Protein AF-A0A3N0X5S2-F1 (afdb_monomer_lite)

Radius of gyration: 13.08 Å; chains: 1; bounding box: 35×22×31 Å

Foldseek 3Di:
DAPVVVVVVQVVLVVQVKHKDWPDWDDDPRHTQKTWIKIDNVPPDIDIEIDGDDPVWDFAKDAQPDPPDPDRIDGTTPD

Structure (mmCIF, N/CA/C/O backbone):
data_AF-A0A3N0X5S2-F1
#
_entry.id   AF-A0A3N0X5S2-F1
#
loop_
_atom_site.group_PDB
_atom_site.id
_atom_site.type_symbol
_atom_site.label_atom_id
_atom_site.label_alt_id
_atom_site.label_comp_id
_atom_site.label_asym_id
_atom_site.label_entity_id
_atom_site.label_seq_id
_atom_site.pdbx_PDB_ins_code
_atom_site.Cartn_x
_atom_site.Cartn_y
_atom_site.Cartn_z
_atom_site.occupancy
_atom_site.B_iso_or_equiv
_atom_site.auth_seq_id
_atom_site.auth_comp_id
_atom_site.auth_asym_id
_atom_site.auth_atom_id
_atom_site.pdbx_PDB_model_num
ATOM 1 N N . MET A 1 1 ? -3.987 8.390 10.829 1.00 78.62 1 MET A N 1
ATOM 2 C CA . MET A 1 1 ? -4.399 8.531 9.425 1.00 78.62 1 MET A CA 1
ATOM 3 C C . MET A 1 1 ? -5.869 8.918 9.352 1.00 78.62 1 MET A C 1
ATOM 5 O O . MET A 1 1 ? -6.724 8.167 9.824 1.00 78.62 1 MET A O 1
ATOM 9 N N . THR A 1 2 ? -6.144 10.093 8.804 1.00 88.00 2 THR A N 1
ATOM 10 C CA . THR A 1 2 ? -7.465 10.634 8.472 1.00 88.00 2 THR A CA 1
ATOM 11 C C . THR A 1 2 ? -7.742 10.479 6.972 1.00 88.00 2 THR A C 1
ATOM 13 O O . THR A 1 2 ? -6.866 10.083 6.204 1.00 88.00 2 THR A O 1
ATOM 16 N N . LYS A 1 3 ? -8.957 10.815 6.521 1.00 87.62 3 LYS A N 1
ATOM 17 C CA . LYS A 1 3 ? -9.286 10.837 5.086 1.00 87.62 3 LYS A CA 1
ATOM 18 C C . LYS A 1 3 ? -8.437 11.850 4.306 1.00 87.62 3 LYS A C 1
ATOM 20 O O . LYS A 1 3 ? -8.055 11.567 3.177 1.00 87.62 3 LYS A O 1
ATOM 25 N N . GLN A 1 4 ? -8.138 13.006 4.899 1.00 90.50 4 GLN A N 1
ATOM 26 C CA . GLN A 1 4 ? -7.330 14.040 4.252 1.00 90.50 4 GLN A CA 1
ATOM 27 C C . GLN A 1 4 ? -5.885 13.573 4.052 1.00 90.50 4 GLN A C 1
ATOM 29 O O . GLN A 1 4 ? -5.332 13.788 2.978 1.00 90.50 4 GLN A O 1
ATOM 34 N N . ASP A 1 5 ? -5.322 12.848 5.023 1.00 90.62 5 ASP A N 1
ATOM 35 C CA . ASP A 1 5 ? -3.984 12.254 4.899 1.00 90.62 5 ASP A CA 1
ATOM 36 C C . ASP A 1 5 ? -3.910 11.297 3.697 1.00 90.62 5 ASP A C 1
ATOM 38 O O . ASP A 1 5 ? -2.968 11.360 2.911 1.00 90.62 5 ASP A O 1
ATOM 42 N N . LEU A 1 6 ? -4.934 10.452 3.510 1.00 91.12 6 LEU A N 1
ATOM 43 C CA . LEU A 1 6 ? -4.995 9.497 2.396 1.00 91.12 6 LEU A CA 1
ATOM 44 C C . LEU A 1 6 ? -5.096 10.187 1.028 1.00 91.12 6 LEU A C 1
ATOM 46 O O . LEU A 1 6 ? -4.469 9.734 0.069 1.00 91.12 6 LEU A O 1
ATOM 50 N N . LEU A 1 7 ? -5.861 11.279 0.930 1.00 92.31 7 LEU A N 1
ATOM 51 C CA . LEU A 1 7 ? -5.981 12.062 -0.305 1.00 92.31 7 LEU A CA 1
ATOM 52 C C . LEU A 1 7 ? -4.673 12.780 -0.644 1.00 92.31 7 LEU A C 1
ATOM 54 O O . LEU A 1 7 ? -4.242 12.764 -1.798 1.00 92.31 7 LEU A O 1
ATOM 58 N N . SER A 1 8 ? -4.019 13.367 0.360 1.00 95.00 8 SER A N 1
ATOM 59 C CA . SER A 1 8 ? -2.701 13.983 0.197 1.00 95.00 8 SER A CA 1
ATOM 60 C C . SER A 1 8 ? -1.662 12.953 -0.249 1.00 95.00 8 SER A C 1
ATOM 62 O O . SER A 1 8 ? -0.912 13.218 -1.184 1.00 95.00 8 SER A O 1
ATOM 64 N N . LEU A 1 9 ? -1.663 11.753 0.346 1.00 93.12 9 LEU A N 1
ATOM 65 C CA . LEU A 1 9 ? -0.786 10.653 -0.065 1.00 93.12 9 LEU A CA 1
ATOM 66 C C . LEU A 1 9 ? -1.008 10.272 -1.533 1.00 93.12 9 LEU A C 1
ATOM 68 O O . LEU A 1 9 ? -0.052 10.205 -2.301 1.00 93.12 9 LEU A O 1
ATOM 72 N N . GLN A 1 10 ? -2.263 10.076 -1.940 1.00 94.12 10 GLN A N 1
ATOM 73 C CA . GLN A 1 10 ? -2.600 9.719 -3.317 1.00 94.12 10 GLN A CA 1
ATOM 74 C C . GLN A 1 10 ? -2.136 10.788 -4.317 1.00 94.12 10 GLN A C 1
ATOM 76 O O . GLN A 1 10 ? -1.598 10.452 -5.371 1.00 94.12 10 GLN A O 1
ATOM 81 N N . LYS A 1 11 ? -2.299 12.074 -3.981 1.00 95.19 11 LYS A N 1
ATOM 82 C CA . LYS A 1 11 ? -1.821 13.183 -4.815 1.00 95.19 11 LYS A CA 1
ATOM 83 C C . LYS A 1 11 ? -0.293 13.180 -4.940 1.00 95.19 11 LYS A C 1
ATOM 85 O O . LYS A 1 11 ? 0.214 13.217 -6.057 1.00 95.19 11 LYS A O 1
ATOM 90 N N . ASN A 1 12 ? 0.415 13.076 -3.817 1.00 94.94 12 ASN A N 1
ATOM 91 C CA . ASN A 1 12 ? 1.881 13.077 -3.784 1.00 94.94 12 ASN A CA 1
ATOM 92 C C . ASN A 1 12 ? 2.482 11.918 -4.596 1.00 94.94 12 ASN A C 1
ATOM 94 O O . ASN A 1 12 ? 3.526 12.074 -5.221 1.00 94.94 12 ASN A O 1
ATOM 98 N N . LEU A 1 13 ? 1.835 10.749 -4.589 1.00 94.00 13 LEU A N 1
ATO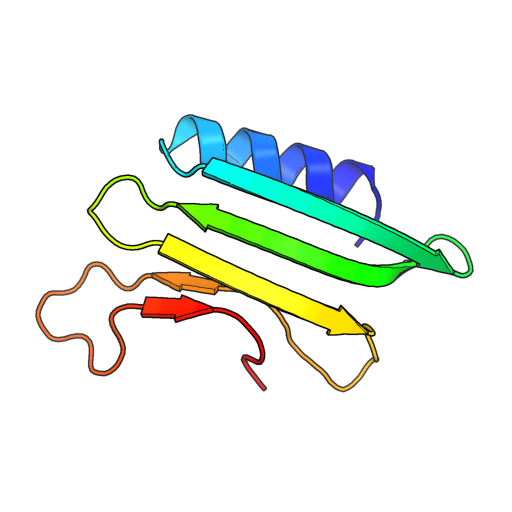M 99 C CA . LEU A 1 13 ? 2.267 9.595 -5.381 1.00 94.00 13 LEU A CA 1
ATOM 100 C C . LEU A 1 13 ? 2.003 9.801 -6.871 1.00 94.00 13 LEU A C 1
ATOM 102 O O . LEU A 1 13 ? 2.876 9.519 -7.690 1.00 94.00 13 LEU A O 1
ATOM 106 N N . LYS A 1 14 ? 0.850 10.377 -7.226 1.00 93.94 14 LYS A N 1
ATOM 107 C CA . LYS A 1 14 ? 0.514 10.671 -8.621 1.00 93.94 14 LYS A CA 1
ATOM 108 C C . LYS A 1 14 ? 1.516 11.631 -9.268 1.00 93.94 14 LYS A C 1
ATOM 110 O O . LYS A 1 14 ? 1.857 11.447 -10.430 1.00 93.94 14 LYS A O 1
ATOM 115 N N . GLU A 1 15 ? 2.027 12.609 -8.519 1.00 94.69 15 GLU A N 1
ATOM 116 C CA . GLU A 1 15 ? 3.099 13.517 -8.971 1.00 94.69 15 GLU A CA 1
ATOM 117 C C . GLU A 1 15 ? 4.413 12.781 -9.301 1.00 94.69 15 GLU A C 1
ATOM 119 O O . GLU A 1 15 ? 5.236 13.297 -10.051 1.00 94.69 15 GLU A O 1
ATOM 124 N N . LYS A 1 16 ? 4.591 11.556 -8.793 1.00 92.06 16 LYS A N 1
ATOM 125 C CA . LYS A 1 16 ? 5.730 10.670 -9.071 1.00 92.06 16 LYS A CA 1
ATOM 126 C C . LYS A 1 16 ? 5.420 9.584 -10.108 1.00 92.06 16 LYS A C 1
ATOM 128 O O . LYS A 1 16 ? 6.185 8.636 -10.219 1.00 92.06 16 LYS A O 1
ATOM 133 N N . ASN A 1 17 ? 4.308 9.700 -10.838 1.00 92.88 17 ASN A N 1
ATOM 134 C CA . ASN A 1 17 ? 3.775 8.663 -11.735 1.00 92.88 17 ASN A CA 1
ATOM 135 C C . ASN A 1 17 ? 3.408 7.343 -11.033 1.00 92.88 17 ASN A C 1
ATOM 137 O O . ASN A 1 17 ? 3.277 6.314 -11.688 1.00 92.88 17 ASN A O 1
ATOM 141 N N . ILE A 1 18 ? 3.187 7.379 -9.716 1.00 94.62 18 ILE A N 1
ATOM 142 C CA . ILE A 1 18 ? 2.737 6.229 -8.933 1.00 94.62 18 ILE A CA 1
ATOM 143 C C . ILE A 1 18 ? 1.222 6.344 -8.730 1.00 94.62 18 ILE A C 1
ATOM 145 O O . ILE A 1 18 ? 0.718 7.320 -8.167 1.00 94.62 18 ILE A O 1
ATOM 149 N N . ILE A 1 19 ? 0.471 5.343 -9.177 1.00 96.50 19 ILE A N 1
ATOM 150 C CA . ILE A 1 19 ? -0.990 5.324 -9.116 1.00 96.50 19 ILE A CA 1
ATOM 151 C C . ILE A 1 19 ? -1.429 4.528 -7.888 1.00 96.50 19 ILE A C 1
ATOM 153 O O . ILE A 1 19 ? -1.401 3.303 -7.888 1.00 96.50 19 ILE A O 1
ATOM 157 N N . LEU A 1 20 ? -1.884 5.232 -6.848 1.00 96.31 20 LEU A N 1
ATOM 158 C CA . LEU A 1 20 ? -2.558 4.633 -5.694 1.00 96.31 20 LEU A CA 1
ATOM 159 C C . LEU A 1 20 ? -4.078 4.758 -5.857 1.00 96.31 20 LEU A C 1
ATOM 161 O O . LEU A 1 20 ? -4.607 5.860 -6.023 1.00 96.31 20 LEU A O 1
ATOM 165 N N . VAL A 1 21 ? -4.785 3.637 -5.771 1.00 96.44 21 VAL A N 1
ATOM 166 C CA . VAL A 1 21 ? -6.249 3.561 -5.795 1.00 96.44 21 VAL A CA 1
ATOM 167 C C . VAL A 1 21 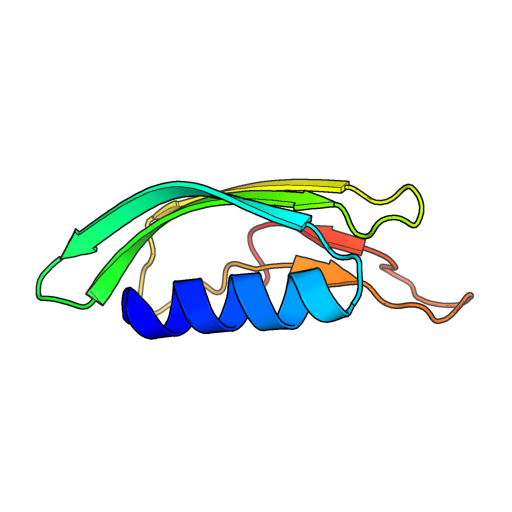? -6.726 2.961 -4.485 1.00 96.44 21 VAL A C 1
ATOM 169 O O . VAL A 1 21 ? -6.279 1.890 -4.093 1.00 96.44 21 VAL A O 1
ATOM 172 N N . TYR A 1 22 ? -7.657 3.631 -3.812 1.00 95.56 22 TYR A N 1
ATOM 173 C CA . TYR A 1 22 ? -8.341 3.069 -2.652 1.00 95.56 22 TYR A CA 1
ATOM 174 C C . TYR A 1 22 ? -9.672 2.457 -3.093 1.00 95.56 22 TYR A C 1
ATOM 176 O O . TYR A 1 22 ? -10.621 3.184 -3.384 1.00 95.56 22 TYR A O 1
ATOM 184 N N . ASN A 1 23 ? -9.750 1.129 -3.125 1.00 95.81 23 ASN A N 1
ATOM 185 C CA . ASN A 1 23 ? -10.957 0.399 -3.518 1.00 95.81 23 ASN A CA 1
ATOM 186 C C . ASN A 1 23 ? -12.028 0.475 -2.422 1.00 95.81 23 ASN A C 1
ATOM 188 O O . ASN A 1 23 ? -13.221 0.600 -2.701 1.00 95.81 23 ASN A O 1
ATOM 192 N N . LYS A 1 24 ? -11.605 0.418 -1.152 1.00 95.75 24 LYS A N 1
ATOM 193 C CA . LYS A 1 24 ? -12.495 0.529 0.009 1.00 95.75 24 LYS A CA 1
ATOM 194 C C . LYS A 1 24 ? -11.755 1.102 1.210 1.00 95.75 24 LYS A C 1
ATOM 196 O O . LYS A 1 24 ? -10.654 0.681 1.541 1.00 95.75 24 LYS A O 1
ATOM 201 N N . ILE A 1 25 ? -12.393 2.038 1.907 1.00 94.12 25 ILE A N 1
ATOM 202 C CA . ILE A 1 25 ? -11.857 2.645 3.129 1.00 94.12 25 ILE A CA 1
ATOM 203 C C . ILE A 1 25 ? -12.964 2.686 4.176 1.00 94.12 25 ILE A C 1
ATOM 205 O O . ILE A 1 25 ? -14.095 3.059 3.864 1.00 94.12 25 ILE A O 1
ATOM 209 N N . GLN A 1 26 ? -12.647 2.330 5.419 1.00 94.88 26 GLN A N 1
ATOM 210 C CA . GLN A 1 26 ? -13.562 2.508 6.546 1.00 94.88 26 GLN A CA 1
ATOM 211 C C . GLN A 1 26 ? -12.874 3.239 7.692 1.00 94.88 26 GLN A C 1
ATOM 213 O O . GLN A 1 26 ? -11.686 3.050 7.958 1.00 94.88 26 GLN A O 1
ATOM 218 N N . PHE A 1 27 ? -13.652 4.075 8.376 1.00 91.69 27 PHE A N 1
ATOM 219 C CA . PHE A 1 27 ? -13.210 4.820 9.543 1.00 91.69 27 PHE A CA 1
ATOM 220 C C . PHE A 1 27 ? -14.097 4.480 10.737 1.00 91.69 27 PHE A C 1
ATOM 222 O O . PHE A 1 27 ? -15.320 4.455 10.624 1.00 91.69 27 PHE A O 1
ATOM 229 N N . THR A 1 28 ? -13.478 4.298 11.898 1.00 90.69 28 THR A N 1
ATOM 230 C CA . THR A 1 28 ? -14.153 4.127 13.185 1.00 90.69 28 THR A CA 1
ATOM 231 C C . THR A 1 28 ? -13.643 5.207 14.131 1.00 90.69 28 THR A C 1
ATOM 233 O O . THR A 1 28 ? -12.436 5.327 14.336 1.00 90.69 28 THR A O 1
ATOM 236 N N . LYS A 1 29 ? -14.542 6.019 14.710 1.00 89.25 29 LYS A N 1
ATOM 237 C CA . LYS A 1 29 ? -14.175 7.149 15.594 1.00 89.25 29 LYS A CA 1
ATOM 238 C C . LYS A 1 29 ? -13.121 8.081 14.957 1.00 89.25 29 LYS A C 1
ATOM 240 O O . LYS A 1 29 ? -12.113 8.407 15.580 1.00 89.25 29 LYS A O 1
ATOM 245 N N . ASN A 1 30 ? -13.326 8.448 13.687 1.00 84.69 30 ASN A N 1
ATOM 246 C CA . ASN A 1 30 ? -12.415 9.261 12.861 1.00 84.69 30 ASN A CA 1
ATOM 247 C C . ASN A 1 30 ? -11.000 8.685 12.649 1.00 84.69 30 ASN A C 1
ATOM 249 O O . ASN A 1 30 ? -10.101 9.400 12.208 1.00 84.69 30 ASN A O 1
ATOM 253 N N . ARG A 1 31 ? -10.784 7.394 12.916 1.00 85.94 31 ARG A N 1
ATOM 254 C CA . ARG A 1 31 ? -9.521 6.700 12.637 1.00 85.94 31 ARG A CA 1
ATOM 255 C C . ARG A 1 31 ? -9.735 5.620 11.595 1.00 85.94 31 ARG A C 1
ATOM 257 O O . ARG A 1 31 ? -10.757 4.943 11.622 1.00 85.94 31 ARG A O 1
ATOM 264 N N . LEU A 1 32 ? -8.776 5.472 10.687 1.00 89.75 32 LEU A N 1
ATOM 265 C CA . LEU A 1 32 ? -8.779 4.403 9.694 1.00 89.75 32 LEU A CA 1
ATOM 266 C C . LEU A 1 32 ? -8.866 3.039 10.399 1.00 89.75 32 LEU A C 1
ATOM 268 O O . LEU A 1 32 ? -8.046 2.748 11.268 1.00 89.75 32 LEU A O 1
ATOM 272 N N . SER A 1 33 ? -9.869 2.239 10.045 1.00 92.62 33 SER A N 1
ATOM 273 C CA . SER A 1 33 ? -10.125 0.912 10.621 1.00 92.62 33 SER A CA 1
ATOM 274 C C . SER A 1 33 ? -10.059 -0.209 9.588 1.00 92.62 33 SER A C 1
ATOM 276 O O . SER A 1 33 ? -9.844 -1.362 9.952 1.00 92.62 33 SER A O 1
ATOM 278 N N . TYR A 1 34 ? -10.190 0.116 8.304 1.00 94.12 34 TYR A N 1
ATOM 279 C CA . TYR A 1 34 ? -10.007 -0.824 7.205 1.00 94.12 34 TYR A CA 1
ATOM 280 C C . TYR A 1 34 ? -9.537 -0.089 5.956 1.00 94.12 34 TYR A C 1
ATOM 282 O O . TYR A 1 34 ? -10.011 1.017 5.671 1.00 94.12 34 TYR A O 1
ATOM 290 N N . ILE A 1 35 ? -8.657 -0.732 5.195 1.00 94.62 35 ILE A N 1
ATOM 291 C CA . ILE A 1 35 ? -8.213 -0.257 3.891 1.00 94.62 35 ILE A CA 1
ATOM 292 C C . ILE A 1 35 ? -8.142 -1.420 2.901 1.00 94.62 35 ILE A C 1
ATOM 294 O O . ILE A 1 35 ? -7.735 -2.521 3.257 1.00 94.62 35 ILE A O 1
ATOM 298 N N . ASP A 1 36 ? -8.539 -1.153 1.666 1.00 96.56 36 ASP A N 1
ATOM 299 C CA . ASP A 1 36 ? -8.318 -1.963 0.472 1.00 96.56 36 ASP A CA 1
ATOM 300 C C . ASP A 1 36 ? -7.781 -1.012 -0.592 1.00 96.56 36 ASP A C 1
ATOM 302 O O . ASP A 1 36 ? -8.423 0.001 -0.903 1.00 96.56 36 ASP A O 1
ATOM 306 N N . PHE A 1 37 ? -6.581 -1.294 -1.083 1.00 96.50 37 PHE A N 1
ATOM 307 C CA . PHE A 1 37 ? -5.898 -0.445 -2.039 1.00 96.50 37 PHE A CA 1
ATOM 308 C C . PHE A 1 37 ? -5.143 -1.249 -3.093 1.00 96.50 37 PHE A C 1
ATOM 310 O O . PHE A 1 37 ? -4.753 -2.399 -2.889 1.00 96.50 37 PHE A O 1
ATOM 317 N N . SER A 1 38 ? -4.893 -0.586 -4.213 1.00 97.06 38 SER A N 1
ATOM 318 C CA . SER A 1 38 ? -4.051 -1.054 -5.306 1.00 97.06 38 SER A CA 1
ATOM 319 C C . SER A 1 38 ? -3.033 0.027 -5.646 1.00 97.06 38 SER A C 1
ATOM 321 O O . SER A 1 38 ? -3.350 1.214 -5.592 1.00 97.06 38 SER A O 1
ATOM 323 N N . ILE A 1 39 ? -1.810 -0.381 -5.954 1.00 96.62 39 ILE A N 1
ATOM 324 C CA . ILE A 1 39 ? -0.682 0.494 -6.252 1.00 96.62 39 ILE A CA 1
ATOM 325 C C . ILE A 1 39 ? -0.023 0.035 -7.552 1.00 96.62 39 ILE A C 1
ATOM 327 O O . ILE A 1 39 ? 0.188 -1.159 -7.753 1.00 96.62 39 ILE A O 1
ATOM 331 N N . ASP A 1 40 ? 0.303 0.984 -8.416 1.00 96.25 40 ASP A N 1
ATOM 332 C CA . ASP A 1 40 ? 1.101 0.784 -9.624 1.00 96.25 40 ASP A CA 1
ATOM 333 C C . ASP A 1 40 ? 2.222 1.825 -9.628 1.00 96.25 40 ASP A C 1
ATOM 335 O O . ASP A 1 40 ? 1.958 3.023 -9.511 1.00 96.25 40 ASP A O 1
ATOM 339 N N . PHE A 1 41 ? 3.470 1.369 -9.694 1.00 93.38 41 PHE A N 1
ATOM 340 C CA . PHE A 1 41 ? 4.652 2.225 -9.649 1.00 93.38 41 PHE A CA 1
ATOM 341 C C . PHE A 1 41 ? 5.059 2.771 -11.024 1.00 93.38 41 PHE A C 1
ATOM 343 O O . PHE A 1 41 ? 5.967 3.599 -11.092 1.00 93.38 41 PHE A O 1
ATOM 350 N N . GLY A 1 42 ? 4.405 2.338 -12.109 1.00 91.44 42 GLY A N 1
ATOM 351 C CA . GLY A 1 42 ? 4.697 2.786 -13.473 1.00 91.44 42 GLY A CA 1
ATOM 352 C C . GLY A 1 42 ? 5.993 2.220 -14.065 1.00 91.44 42 GLY A C 1
ATOM 353 O O . GLY A 1 42 ? 6.377 2.595 -15.170 1.00 91.44 42 GLY A O 1
ATOM 354 N N . ASP A 1 43 ? 6.659 1.310 -13.355 1.00 89.94 43 ASP A N 1
ATOM 355 C CA . ASP A 1 43 ? 7.918 0.656 -13.733 1.00 89.94 43 ASP A CA 1
ATOM 356 C C . ASP A 1 43 ? 7.753 -0.863 -13.938 1.00 89.94 43 ASP A C 1
ATOM 358 O O . ASP A 1 43 ? 8.724 -1.617 -13.933 1.00 89.94 43 ASP A O 1
ATOM 362 N N . GLY A 1 44 ? 6.507 -1.315 -14.102 1.00 90.12 44 GLY A N 1
ATOM 363 C CA . GLY A 1 44 ? 6.144 -2.727 -14.209 1.00 90.12 44 GLY A CA 1
ATOM 364 C C . GLY A 1 44 ? 5.830 -3.396 -12.868 1.00 90.12 44 GLY A C 1
ATOM 365 O O . GLY A 1 44 ? 5.269 -4.493 -12.874 1.00 90.12 44 GLY A O 1
ATOM 366 N N . PHE A 1 45 ? 6.105 -2.747 -11.728 1.00 91.94 45 PHE A N 1
ATOM 367 C CA . PHE A 1 45 ? 5.694 -3.246 -10.416 1.00 91.94 45 PHE A CA 1
ATOM 368 C C . PHE A 1 45 ? 4.330 -2.692 -10.010 1.00 91.94 45 PHE A C 1
ATOM 370 O O . PHE A 1 45 ? 4.110 -1.485 -9.914 1.00 91.94 45 PHE A O 1
ATOM 377 N N . SER A 1 46 ? 3.410 -3.601 -9.706 1.00 95.56 46 SER A N 1
ATOM 378 C CA . SER A 1 46 ? 2.087 -3.273 -9.187 1.00 95.56 46 SER A CA 1
ATOM 379 C C . SER A 1 46 ? 1.629 -4.324 -8.183 1.00 95.56 46 SER A C 1
ATOM 381 O O . SER A 1 46 ? 2.128 -5.451 -8.153 1.00 95.56 46 SER A O 1
ATOM 383 N N . GLY A 1 47 ? 0.693 -3.953 -7.318 1.00 95.44 47 GLY A N 1
ATOM 384 C CA . GLY A 1 47 ? 0.142 -4.862 -6.323 1.00 95.44 47 GLY A CA 1
ATOM 385 C C . GLY A 1 47 ? -1.098 -4.308 -5.651 1.00 95.44 47 GLY A C 1
ATOM 386 O O . GLY A 1 47 ? -1.476 -3.152 -5.828 1.00 95.44 47 GLY A O 1
ATOM 387 N N . ALA A 1 48 ? -1.747 -5.145 -4.857 1.00 96.69 48 AL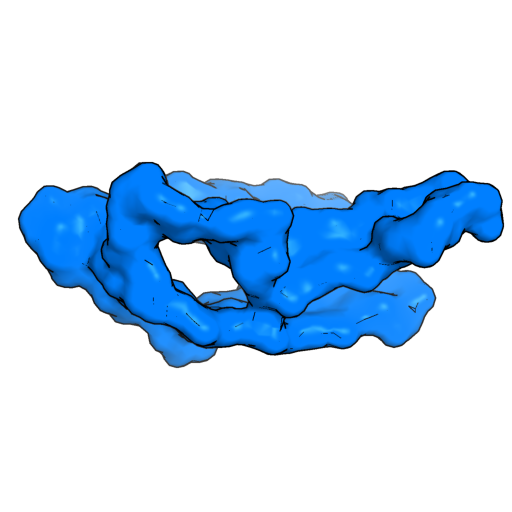A A N 1
ATOM 388 C CA . ALA A 1 48 ? -2.913 -4.758 -4.086 1.00 96.69 48 ALA A CA 1
ATOM 389 C C . ALA A 1 48 ? -2.863 -5.411 -2.714 1.00 96.69 48 ALA A C 1
ATOM 391 O O . ALA A 1 48 ? -2.357 -6.522 -2.559 1.00 96.69 48 ALA A O 1
ATOM 392 N N . SER A 1 49 ? -3.409 -4.728 -1.717 1.00 96.25 49 SER A N 1
ATOM 393 C CA . SER A 1 49 ? -3.607 -5.319 -0.405 1.00 96.25 49 SER A CA 1
ATOM 394 C C . SER A 1 49 ? -4.828 -4.744 0.282 1.00 96.25 49 SER A C 1
ATOM 396 O O . SER A 1 49 ? -5.276 -3.628 0.016 1.00 96.25 49 SER A O 1
ATOM 398 N N . LYS A 1 50 ? -5.369 -5.544 1.194 1.00 94.81 50 LYS A N 1
ATOM 399 C CA . LYS A 1 50 ? -6.491 -5.177 2.036 1.00 94.81 50 LYS A CA 1
ATOM 400 C C . LYS A 1 50 ? -6.261 -5.676 3.448 1.00 94.81 50 LYS A C 1
ATOM 402 O O . LYS A 1 50 ? -5.866 -6.822 3.651 1.00 94.81 50 LYS A O 1
ATOM 407 N N . SER A 1 51 ? -6.560 -4.842 4.434 1.00 93.25 51 SER A N 1
ATOM 408 C CA . SER A 1 51 ? -6.499 -5.247 5.833 1.00 93.25 51 SER A CA 1
ATOM 409 C C . SER A 1 51 ? -7.398 -4.398 6.715 1.00 93.25 51 SER A C 1
ATOM 411 O O . SER A 1 51 ? -7.602 -3.203 6.493 1.00 93.25 51 SER A O 1
ATOM 413 N N . ALA A 1 52 ? -7.876 -5.028 7.788 1.00 92.31 52 ALA A N 1
ATOM 414 C CA . ALA A 1 52 ? -8.293 -4.300 8.974 1.00 92.31 52 ALA A CA 1
ATOM 415 C C . ALA A 1 52 ? -7.065 -3.646 9.627 1.00 92.31 52 ALA A C 1
ATOM 417 O O . ALA A 1 52 ? -5.992 -4.251 9.696 1.00 92.31 52 ALA A O 1
ATOM 418 N N . ILE A 1 53 ? -7.225 -2.412 10.096 1.00 88.25 53 ILE A N 1
ATOM 419 C CA . ILE A 1 53 ? -6.172 -1.651 10.763 1.00 88.25 53 ILE A CA 1
ATOM 420 C C . ILE A 1 53 ? -6.310 -1.839 12.269 1.00 88.25 53 ILE A C 1
ATOM 422 O O . ILE A 1 53 ? -7.340 -1.513 12.864 1.00 88.25 53 ILE A O 1
ATOM 426 N N . SER A 1 54 ? -5.247 -2.339 12.889 1.00 83.75 54 SER A N 1
ATOM 427 C CA . SER A 1 54 ? -5.094 -2.421 14.338 1.00 83.75 54 SER A CA 1
ATOM 428 C C . SER A 1 54 ? -3.849 -1.639 14.765 1.00 83.75 54 SER A C 1
ATOM 430 O O . SER A 1 54 ? -3.071 -1.178 13.935 1.00 83.75 54 SER A O 1
ATOM 432 N N . LYS A 1 55 ? -3.648 -1.457 16.075 1.00 79.31 55 LYS A N 1
ATOM 433 C CA . LYS A 1 55 ? -2.456 -0.762 16.596 1.00 79.31 55 LYS A CA 1
ATOM 434 C C . LYS A 1 55 ? -1.148 -1.525 16.371 1.00 79.31 55 LYS A C 1
ATOM 436 O O . LYS A 1 55 ? -0.092 -0.926 16.508 1.00 79.31 55 LYS A O 1
ATOM 441 N N . SER A 1 56 ? -1.223 -2.826 16.116 1.00 81.12 56 SER A N 1
ATOM 442 C CA . SER A 1 56 ? -0.072 -3.728 16.067 1.00 81.12 56 SER A CA 1
ATOM 443 C C . SER A 1 56 ? 0.300 -4.138 14.648 1.00 81.12 56 SER A C 1
ATOM 445 O O . SER A 1 56 ? 1.060 -5.082 14.498 1.00 81.12 56 SER A O 1
ATOM 447 N N . LYS A 1 57 ? -0.315 -3.521 13.636 1.00 81.56 57 LYS A N 1
ATOM 448 C CA . LYS A 1 57 ? -0.206 -3.964 12.255 1.00 81.56 57 LYS A CA 1
ATOM 449 C C . LYS A 1 57 ? 0.172 -2.801 11.360 1.00 81.56 57 LYS A C 1
ATOM 451 O O . LYS A 1 57 ? -0.569 -1.818 11.275 1.00 81.56 57 LYS A O 1
ATOM 456 N N . GLU A 1 58 ? 1.299 -2.936 10.683 1.00 85.12 58 GLU A N 1
ATOM 457 C CA . GLU A 1 58 ? 1.734 -1.991 9.667 1.00 85.12 58 GLU A CA 1
ATOM 458 C C . GLU A 1 58 ? 1.361 -2.551 8.298 1.00 85.12 58 GLU A C 1
ATOM 460 O O . GLU A 1 58 ? 1.813 -3.621 7.905 1.00 85.12 58 GLU A O 1
ATOM 465 N N . ILE A 1 59 ? 0.505 -1.834 7.571 1.00 90.31 59 ILE A N 1
ATOM 466 C CA . ILE A 1 59 ? 0.160 -2.160 6.188 1.00 90.31 59 ILE A CA 1
ATOM 467 C C . ILE A 1 59 ? 0.624 -1.034 5.278 1.00 90.31 59 ILE A C 1
ATOM 469 O O . ILE A 1 59 ? 0.424 0.146 5.578 1.00 90.31 59 ILE A O 1
ATOM 473 N N . GLY A 1 60 ? 1.210 -1.394 4.147 1.00 91.69 60 GLY A N 1
ATOM 474 C CA . GLY A 1 60 ? 1.654 -0.418 3.172 1.00 91.69 60 GLY A CA 1
ATOM 475 C C . GLY A 1 60 ? 2.287 -1.069 1.964 1.00 91.69 60 GLY A C 1
ATOM 476 O O . GLY A 1 60 ? 1.892 -2.152 1.534 1.00 91.69 60 GLY A O 1
ATOM 477 N N . PHE A 1 61 ? 3.254 -0.370 1.399 1.00 93.94 61 PHE A N 1
ATOM 478 C CA . PHE A 1 61 ? 4.016 -0.831 0.260 1.00 93.94 61 PHE A CA 1
ATOM 479 C C . PHE A 1 61 ? 5.431 -0.271 0.330 1.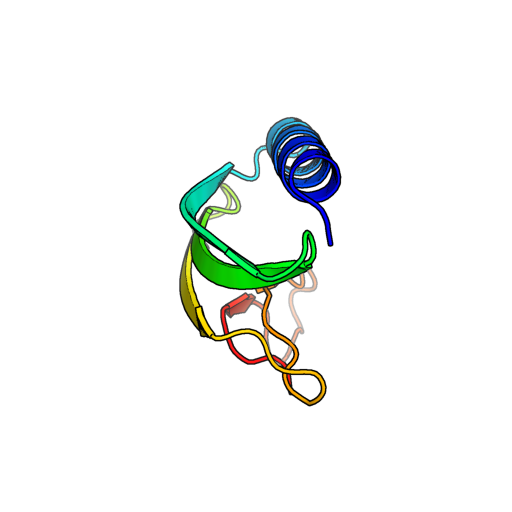00 93.94 61 PHE A C 1
ATOM 481 O O . PHE A 1 61 ? 5.654 0.808 0.881 1.00 93.94 61 PHE A O 1
ATOM 488 N N . ILE A 1 62 ? 6.377 -1.005 -0.240 1.00 92.62 62 ILE A N 1
ATOM 489 C CA . ILE A 1 62 ? 7.778 -0.614 -0.367 1.00 92.62 62 ILE A CA 1
ATOM 490 C C . ILE A 1 62 ? 8.181 -0.871 -1.812 1.00 92.62 62 ILE A C 1
ATOM 492 O O . ILE A 1 62 ? 7.847 -1.911 -2.377 1.00 92.62 62 ILE A O 1
ATOM 496 N N . ARG A 1 63 ? 8.901 0.081 -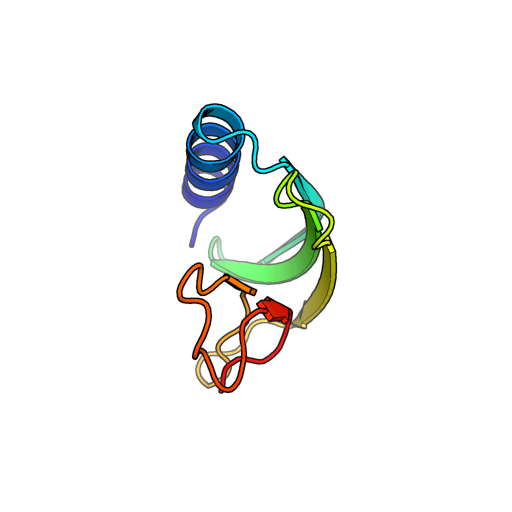2.399 1.00 92.06 63 ARG A N 1
ATOM 497 C CA . ARG A 1 63 ? 9.584 -0.075 -3.679 1.00 92.06 63 ARG A CA 1
ATOM 498 C C . ARG A 1 63 ? 11.012 0.411 -3.490 1.00 92.06 63 ARG A C 1
ATOM 500 O O . ARG A 1 63 ? 11.223 1.594 -3.228 1.00 92.06 63 ARG A O 1
ATOM 507 N N . ASP A 1 64 ? 11.959 -0.513 -3.569 1.00 91.25 64 ASP A N 1
ATOM 508 C CA . ASP A 1 64 ? 13.387 -0.217 -3.514 1.00 91.25 64 ASP A CA 1
ATOM 509 C C . ASP A 1 64 ? 13.952 -0.219 -4.938 1.00 91.25 64 ASP A C 1
ATOM 511 O O . ASP A 1 64 ? 13.940 -1.239 -5.627 1.00 91.25 64 ASP A O 1
ATOM 515 N N . TYR A 1 65 ? 14.398 0.950 -5.396 1.00 87.19 65 TYR A N 1
ATOM 516 C CA . TYR A 1 65 ? 14.927 1.154 -6.745 1.00 87.19 65 TYR A CA 1
ATOM 517 C C . TYR A 1 65 ? 16.413 0.780 -6.875 1.00 87.19 65 TYR A C 1
ATOM 519 O O . TYR A 1 65 ? 16.982 0.968 -7.945 1.00 87.19 65 TYR A O 1
ATOM 527 N N . ASN A 1 66 ? 17.052 0.271 -5.817 1.00 89.56 66 ASN A N 1
ATOM 528 C CA . ASN A 1 66 ? 18.404 -0.268 -5.913 1.00 89.56 66 ASN A CA 1
ATOM 529 C C . ASN A 1 66 ? 18.394 -1.634 -6.616 1.00 89.56 66 ASN A C 1
ATOM 531 O O . ASN A 1 66 ? 17.667 -2.539 -6.209 1.00 89.56 66 ASN A O 1
ATOM 535 N N . ASP A 1 67 ? 19.275 -1.824 -7.599 1.00 82.50 67 ASP A N 1
ATOM 536 C CA . ASP A 1 67 ? 19.376 -3.079 -8.367 1.00 82.50 67 ASP A CA 1
ATOM 537 C C . ASP A 1 67 ? 19.738 -4.303 -7.506 1.00 82.50 67 ASP A C 1
ATOM 539 O O . ASP A 1 67 ? 19.442 -5.439 -7.868 1.00 82.50 67 ASP A O 1
ATOM 543 N N . ASN A 1 68 ? 20.355 -4.072 -6.344 1.00 89.38 68 ASN A N 1
ATOM 544 C CA . ASN A 1 68 ? 20.780 -5.112 -5.404 1.00 89.38 68 ASN A CA 1
ATOM 545 C C . ASN A 1 68 ? 19.803 -5.304 -4.231 1.00 89.38 68 ASN A C 1
ATOM 547 O O . ASN A 1 68 ? 20.169 -5.917 -3.228 1.00 89.38 68 ASN A O 1
ATOM 551 N N . ALA A 1 69 ? 18.599 -4.734 -4.299 1.00 87.50 69 ALA A N 1
ATOM 552 C CA . ALA A 1 69 ? 17.619 -4.873 -3.231 1.00 87.50 69 ALA A CA 1
ATOM 553 C C . ALA A 1 69 ? 17.173 -6.337 -3.085 1.00 87.50 69 ALA A C 1
ATOM 555 O O . ALA A 1 69 ? 16.702 -6.953 -4.039 1.00 87.50 69 ALA A O 1
ATOM 556 N N . GLU A 1 70 ? 17.263 -6.881 -1.870 1.00 85.06 70 GLU A N 1
ATOM 557 C CA . GLU A 1 70 ? 16.784 -8.236 -1.555 1.00 85.06 70 GLU A CA 1
ATOM 558 C C . GLU A 1 70 ? 15.266 -8.363 -1.775 1.00 85.06 70 GLU A C 1
ATOM 560 O O . GLU A 1 70 ? 14.764 -9.376 -2.267 1.00 85.06 70 GLU A O 1
ATOM 565 N N . HIS A 1 71 ? 14.534 -7.286 -1.479 1.00 84.75 71 HIS A N 1
ATOM 566 C CA . HIS A 1 71 ? 13.102 -7.165 -1.717 1.00 84.75 71 HIS A CA 1
ATOM 567 C C . HIS A 1 71 ? 12.810 -5.857 -2.464 1.00 84.75 71 HIS A C 1
ATOM 569 O O . HIS A 1 71 ? 12.493 -4.845 -1.83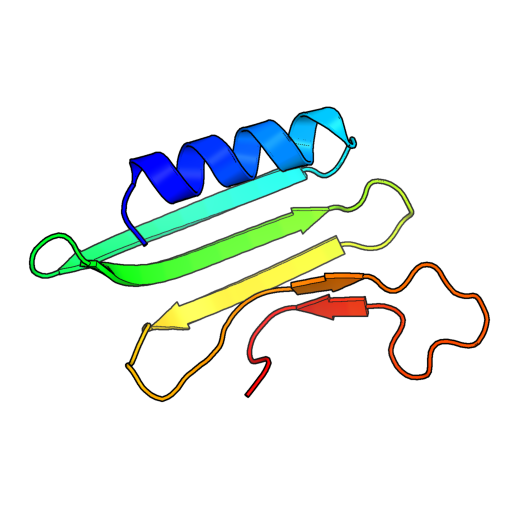7 1.00 84.75 71 HIS A O 1
ATOM 575 N N . PRO A 1 72 ? 12.892 -5.853 -3.808 1.00 87.44 72 PRO A N 1
ATOM 576 C CA . PRO A 1 72 ? 12.700 -4.642 -4.607 1.00 87.44 72 PRO A CA 1
ATOM 577 C C . PRO A 1 72 ? 11.267 -4.101 -4.520 1.00 87.44 72 PRO A C 1
ATOM 579 O O . PRO A 1 72 ? 11.022 -2.939 -4.851 1.00 87.44 72 PRO A O 1
ATOM 582 N N . PHE A 1 73 ? 10.311 -4.925 -4.085 1.00 91.94 73 PHE A N 1
ATOM 583 C CA . PHE A 1 73 ? 8.902 -4.579 -3.998 1.00 91.94 73 PHE A CA 1
ATOM 584 C C . PHE A 1 73 ? 8.170 -5.410 -2.935 1.00 91.94 73 PHE A C 1
ATOM 586 O O . PHE A 1 73 ? 8.306 -6.632 -2.898 1.00 91.94 73 PHE A O 1
ATOM 593 N N . LEU A 1 74 ? 7.354 -4.752 -2.108 1.00 92.62 74 LEU A N 1
ATOM 594 C CA . LEU A 1 74 ? 6.457 -5.373 -1.127 1.00 92.62 74 LEU A CA 1
ATOM 595 C C . LEU A 1 74 ? 5.131 -4.612 -1.085 1.00 92.62 74 LEU A C 1
ATOM 597 O O . LEU A 1 74 ? 5.124 -3.383 -1.130 1.00 92.62 74 LEU A O 1
ATOM 601 N N . VAL A 1 75 ? 4.009 -5.322 -0.948 1.00 93.62 75 VAL A N 1
ATOM 602 C CA . VAL A 1 75 ? 2.674 -4.732 -0.751 1.00 93.62 75 VAL A CA 1
ATOM 603 C C . VAL A 1 75 ? 1.898 -5.568 0.259 1.00 93.62 75 VAL A C 1
ATOM 605 O O . VAL A 1 75 ? 1.793 -6.783 0.119 1.00 93.62 75 VAL A O 1
ATOM 608 N N . GLY A 1 76 ? 1.317 -4.909 1.256 1.00 91.62 76 GLY A N 1
ATOM 609 C CA . GLY A 1 76 ? 0.532 -5.535 2.309 1.00 91.62 76 GLY A CA 1
ATOM 610 C C . GLY A 1 76 ? 1.177 -5.408 3.675 1.00 91.62 76 GLY A C 1
ATOM 611 O O . GLY A 1 76 ? 1.566 -4.308 4.061 1.00 91.62 76 GLY A O 1
ATOM 612 N N . ASP A 1 77 ? 1.195 -6.505 4.422 1.00 89.25 77 ASP A N 1
ATOM 613 C CA . ASP A 1 77 ? 1.618 -6.518 5.820 1.00 89.25 77 ASP A CA 1
ATOM 614 C C . ASP A 1 77 ? 3.138 -6.353 5.895 1.00 89.25 77 ASP A C 1
ATOM 616 O O . ASP A 1 77 ? 3.888 -7.209 5.430 1.00 89.25 77 ASP A O 1
ATOM 620 N N . LEU A 1 78 ? 3.581 -5.224 6.446 1.00 84.44 78 LEU A N 1
ATOM 621 C CA . LEU A 1 78 ? 4.993 -4.877 6.578 1.00 84.44 78 LEU A CA 1
ATOM 622 C C . LEU A 1 78 ? 5.566 -5.327 7.927 1.00 84.44 78 LEU A C 1
ATOM 624 O O . LEU A 1 78 ? 6.772 -5.555 8.000 1.00 84.44 78 LEU A O 1
ATOM 628 N N . LYS A 1 79 ? 4.716 -5.450 8.960 1.00 72.19 79 LYS A N 1
ATOM 629 C CA . LYS A 1 79 ? 5.000 -5.990 10.302 1.00 72.19 79 LYS A CA 1
ATOM 630 C C . LYS A 1 79 ? 3.713 -6.265 11.081 1.00 72.19 79 LYS A C 1
ATOM 632 O O . LYS A 1 79 ? 2.736 -5.487 10.924 1.00 72.19 79 LYS A O 1
#

Secondary structure (DSSP, 8-state):
--HHHHHHHHHHHHTTT-EEEEEEEEEETTEEEEEEEEEE-SSS-EEEEEEE--TT--EEEEE---TT-SSSEEEEE--

pLDDT: mean 91.09, std 4.88, range [72.19, 97.06]

Sequence (79 aa):
MTKQDLLSLQKNLKEKNIILVYNKIQFTKNRLSYIDFSIDFGDGFSGASKSAISKSKEIGFIRDYNDNAEHPFLVGDLK

Organism: NCBI:txid420404